Protein AF-A0A660UX60-F1 (afdb_monomer)

Nearest PDB structures (foldseek):
  9b12-assembly2_J  TM=8.102E-01  e=1.288E+00  Homo sapiens
  1q5w-assembly1_A  TM=7.624E-01  e=1.763E+00  Rattus norvegicus
  9dby-assembly1_M  TM=5.935E-01  e=1.763E+00  Homo sapiens

Sequence (118 aa):
DNEFVIRDVKIIEGTGGLFVAMPSRKMSDHCGKCGGKNHLRAKFCTNCGGKLQENRVKPDAHGHLKLHADIAHPINASCRKRIQETILAAFNEELDRSQHPDYKPVELDDDGASHGDH

Foldseek 3Di:
DPPDDAPDWDWDQDPVGIWIDAAKDFDWDAAPPPRAIGGQCDQAGPVPRHGGDRPSFDADPVRHTPGMDGPDDDPDPVVRVVVGVVVVVVVVVVVVLVPDPPRDDDDDPCPPPPPPPD

Secondary structure (DSSP, 8-state):
-TT------EEEEETTEEEEEPPEEE-EEE-TTT--EEETT-SB-TTT-PBPPTT-S-B-TTS-B--EEESS--SSHHHHHHHHHHHHHHHHHHHHHHTSTT----------------

pLDDT: mean 88.67, std 13.64, range [35.44, 97.75]

Solvent-accessible surface area (backbone atoms only — not comparable to full-atom values): 7722 Å² total; per-residue (Å²): 126,103,79,79,85,86,70,72,64,42,80,43,83,50,98,92,43,77,44,70,42,60,26,64,42,78,43,66,47,60,37,93,86,78,61,39,73,31,54,62,84,45,60,44,34,82,72,77,62,47,78,45,72,87,78,72,60,70,52,48,101,85,65,48,72,77,52,62,44,63,78,52,76,66,92,45,70,69,56,42,49,53,54,39,53,54,53,52,52,56,48,51,55,48,54,60,48,63,69,42,93,85,53,72,83,80,89,69,90,74,79,74,74,72,83,74,87,125

Mean predicted aligned error: 7.5 Å

Radius of gyration: 19.66 Å; Cα contacts (8 Å, |Δi|>4): 119; chains: 1; bounding box: 42×32×49 Å

Structure (mmCIF, N/CA/C/O backbone):
da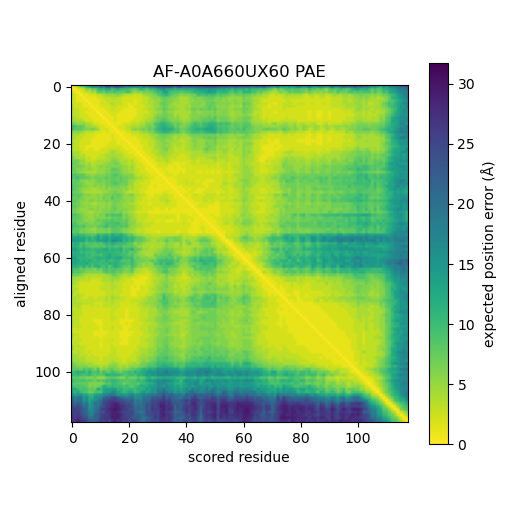ta_AF-A0A660UX60-F1
#
_entry.id   AF-A0A660UX60-F1
#
loop_
_atom_site.group_PDB
_atom_site.id
_atom_site.type_symbol
_atom_site.label_atom_id
_atom_site.label_alt_id
_atom_site.label_comp_id
_atom_site.label_asym_id
_atom_site.label_entity_id
_atom_site.label_seq_id
_atom_site.pdbx_PDB_ins_code
_atom_site.Cartn_x
_atom_site.Cartn_y
_atom_site.Cartn_z
_atom_site.occupancy
_atom_site.B_iso_or_equiv
_atom_site.auth_seq_id
_atom_site.auth_comp_id
_atom_site.auth_asym_id
_atom_site.auth_atom_id
_atom_site.pdbx_PDB_model_num
ATOM 1 N N . ASP A 1 1 ? -3.480 -10.273 -19.967 1.00 58.28 1 ASP A N 1
ATOM 2 C CA . ASP A 1 1 ? -4.932 -10.265 -19.708 1.00 58.28 1 ASP A CA 1
ATOM 3 C C . ASP A 1 1 ? -5.338 -8.840 -19.370 1.00 58.28 1 ASP A C 1
ATOM 5 O O . ASP A 1 1 ? -5.344 -8.489 -18.205 1.00 58.28 1 ASP A O 1
ATOM 9 N N . ASN A 1 2 ? -5.526 -7.965 -20.366 1.00 81.88 2 ASN A N 1
ATOM 10 C CA . ASN A 1 2 ? -5.797 -6.522 -20.194 1.00 81.88 2 ASN A CA 1
ATOM 11 C C . ASN A 1 2 ? -7.175 -6.263 -19.540 1.00 81.88 2 ASN A C 1
ATOM 13 O O . ASN A 1 2 ? -8.066 -5.679 -20.147 1.00 81.88 2 ASN A O 1
ATOM 17 N N . GLU A 1 3 ? -7.364 -6.757 -18.321 1.00 90.75 3 GLU A N 1
ATOM 18 C CA . GLU A 1 3 ? -8.666 -7.017 -17.698 1.00 90.75 3 GLU A CA 1
ATOM 19 C C . GLU A 1 3 ? -8.786 -6.369 -16.313 1.00 90.75 3 GLU A C 1
ATOM 21 O O . GLU A 1 3 ? -9.885 -6.249 -15.777 1.00 90.75 3 GLU A O 1
ATOM 26 N N . PHE A 1 4 ? -7.669 -5.935 -15.718 1.00 89.62 4 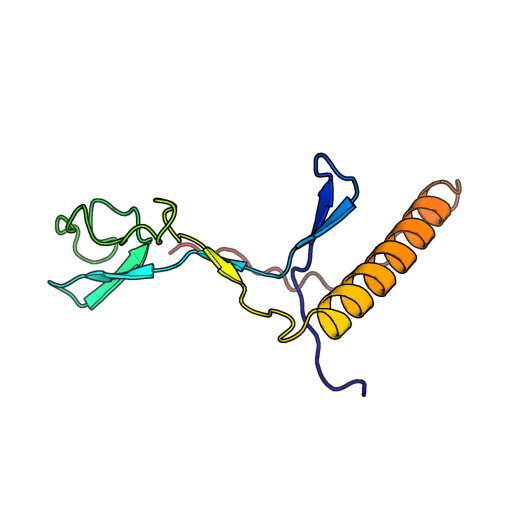PHE A N 1
ATOM 27 C CA . PHE A 1 4 ? -7.651 -5.340 -14.386 1.00 89.62 4 PHE A CA 1
ATOM 28 C C . PHE A 1 4 ? -6.543 -4.293 -14.240 1.00 89.62 4 PHE A C 1
ATOM 30 O O . PHE A 1 4 ? -5.415 -4.509 -14.682 1.00 89.62 4 PHE A O 1
ATOM 37 N N . VAL A 1 5 ? -6.856 -3.175 -13.577 1.00 90.62 5 VAL A N 1
ATOM 38 C CA . VAL A 1 5 ? -5.918 -2.072 -13.324 1.00 90.62 5 VAL A CA 1
ATOM 39 C C . VAL A 1 5 ? -5.866 -1.779 -11.829 1.00 90.62 5 VAL A C 1
ATOM 41 O O . VAL A 1 5 ? -6.897 -1.582 -11.188 1.00 90.62 5 VAL A O 1
ATOM 44 N N . ILE A 1 6 ? -4.652 -1.715 -11.283 1.00 91.44 6 ILE A N 1
ATOM 45 C CA . ILE A 1 6 ? -4.388 -1.239 -9.923 1.00 91.44 6 ILE A CA 1
ATOM 46 C C . ILE A 1 6 ? -3.764 0.149 -10.036 1.00 91.44 6 ILE A C 1
ATOM 48 O O . ILE A 1 6 ? -2.724 0.305 -10.671 1.00 91.44 6 ILE A O 1
ATOM 52 N N . ARG A 1 7 ? -4.397 1.142 -9.409 1.00 91.94 7 ARG A N 1
ATOM 53 C CA . ARG A 1 7 ? -3.893 2.519 -9.314 1.00 91.94 7 ARG A CA 1
ATOM 54 C C . ARG A 1 7 ? -3.256 2.775 -7.945 1.00 91.94 7 ARG A C 1
ATOM 56 O O . ARG A 1 7 ? -3.328 1.921 -7.061 1.00 91.94 7 ARG A O 1
ATOM 63 N N . ASP A 1 8 ? -2.612 3.931 -7.790 1.00 92.25 8 ASP A N 1
ATOM 64 C CA . ASP A 1 8 ? -1.976 4.396 -6.544 1.00 92.25 8 ASP A CA 1
ATOM 65 C C . ASP A 1 8 ? -0.864 3.488 -5.989 1.00 92.25 8 ASP A C 1
ATOM 67 O O . ASP A 1 8 ? -0.599 3.454 -4.782 1.00 92.25 8 ASP A O 1
ATOM 71 N N . VAL A 1 9 ? -0.181 2.761 -6.875 1.00 94.19 9 VAL A N 1
ATOM 72 C CA . VAL A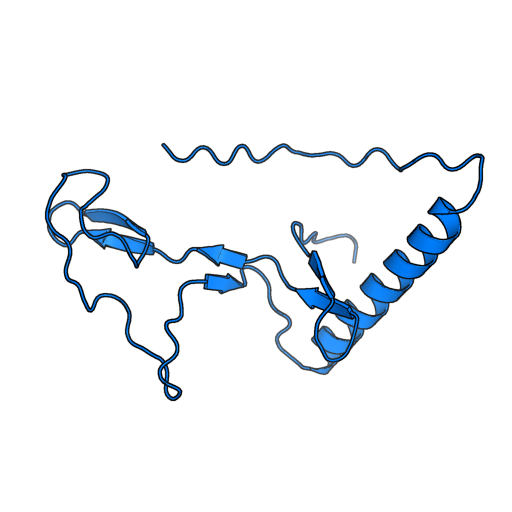 1 9 ? 1.073 2.076 -6.549 1.00 94.19 9 VAL A CA 1
ATOM 73 C C . VAL A 1 9 ? 2.198 3.108 -6.466 1.00 94.19 9 VAL A C 1
ATOM 75 O O . VAL A 1 9 ? 2.279 4.013 -7.293 1.00 94.19 9 VAL A O 1
ATOM 78 N N . LYS A 1 10 ? 3.073 2.981 -5.466 1.00 95.00 10 LYS A N 1
ATOM 79 C CA . LYS A 1 10 ? 4.152 3.943 -5.202 1.00 95.00 10 LYS A CA 1
ATOM 80 C C . LYS A 1 10 ? 5.512 3.266 -5.249 1.00 95.00 10 LYS A C 1
ATOM 82 O O . LYS A 1 10 ? 5.650 2.129 -4.805 1.00 95.00 10 LYS A O 1
ATOM 87 N N . ILE A 1 11 ? 6.520 3.991 -5.718 1.00 96.44 11 ILE A N 1
ATOM 88 C CA . ILE A 1 11 ? 7.929 3.613 -5.583 1.00 96.44 11 ILE A CA 1
ATOM 89 C C . ILE A 1 11 ? 8.505 4.428 -4.429 1.00 96.44 11 ILE A C 1
ATOM 91 O O . ILE A 1 11 ? 8.317 5.643 -4.375 1.00 96.44 11 ILE A O 1
ATOM 95 N N . ILE A 1 12 ? 9.141 3.755 -3.475 1.00 96.19 12 ILE A N 1
ATOM 96 C CA . ILE A 1 12 ? 9.677 4.371 -2.260 1.00 96.19 12 ILE A CA 1
ATOM 97 C C . ILE A 1 12 ? 11.146 3.988 -2.121 1.00 96.19 12 ILE A C 1
ATOM 99 O O . ILE A 1 12 ? 11.507 2.822 -2.280 1.00 96.19 12 ILE A O 1
ATOM 103 N N . GLU A 1 13 ? 11.982 4.963 -1.781 1.00 96.81 13 GLU A N 1
ATOM 104 C CA . GLU A 1 13 ? 13.371 4.735 -1.401 1.00 96.81 13 GLU A CA 1
ATOM 105 C C . GLU A 1 13 ? 13.457 4.377 0.087 1.00 96.81 13 GLU A C 1
ATOM 107 O O . GLU A 1 13 ? 13.127 5.176 0.966 1.00 96.81 13 GLU A O 1
ATOM 112 N N . GLY A 1 14 ? 13.845 3.133 0.371 1.00 94.50 14 GLY A N 1
ATOM 113 C CA . GLY A 1 14 ? 14.123 2.651 1.720 1.00 94.50 14 GLY A CA 1
ATOM 114 C C . GLY A 1 14 ? 15.621 2.477 1.968 1.00 94.50 14 GLY A C 1
ATOM 115 O O . GLY A 1 14 ? 16.453 2.664 1.087 1.00 94.50 14 GLY A O 1
ATOM 116 N N . THR A 1 15 ? 15.979 2.018 3.167 1.00 94.88 15 THR A N 1
ATOM 117 C CA . THR A 1 15 ? 17.381 1.751 3.543 1.00 94.88 15 THR A CA 1
ATOM 118 C C . THR A 1 15 ? 18.049 0.655 2.704 1.00 94.88 15 THR A C 1
ATOM 120 O O . THR A 1 15 ? 19.271 0.623 2.607 1.00 94.88 15 THR A O 1
ATOM 123 N N . GLY A 1 16 ? 17.261 -0.244 2.107 1.00 92.94 16 GLY A N 1
ATOM 124 C CA . GLY A 1 16 ? 17.720 -1.308 1.209 1.00 92.94 16 GLY A CA 1
ATOM 125 C C . GLY A 1 16 ? 17.562 -0.991 -0.282 1.00 92.94 16 GLY A C 1
ATOM 126 O O . GLY A 1 16 ? 17.648 -1.911 -1.092 1.00 92.94 16 GLY A O 1
ATOM 127 N N . GLY A 1 17 ? 17.290 0.269 -0.639 1.00 95.31 17 GLY A N 1
ATOM 128 C CA . GLY A 1 17 ? 17.020 0.706 -2.010 1.00 95.31 17 GLY A CA 1
ATOM 129 C C . GLY A 1 17 ? 15.530 0.870 -2.325 1.00 95.31 17 GLY A C 1
ATOM 130 O O . GLY A 1 17 ? 14.680 0.909 -1.430 1.00 95.31 17 GLY A O 1
ATOM 131 N N . LEU A 1 18 ? 15.223 1.001 -3.618 1.00 96.94 18 LEU A N 1
ATOM 132 C CA . LEU A 1 18 ? 13.866 1.228 -4.115 1.00 96.94 18 LEU A CA 1
ATOM 133 C C . LEU A 1 18 ? 12.983 -0.013 -3.948 1.00 96.94 18 LEU A C 1
ATOM 135 O O . LEU A 1 18 ? 13.382 -1.133 -4.274 1.00 96.94 18 LEU A O 1
ATOM 139 N N . PHE A 1 19 ? 11.746 0.192 -3.502 1.00 96.69 19 PHE A N 1
ATOM 140 C CA . PHE A 1 19 ? 10.732 -0.856 -3.430 1.00 96.69 19 PHE A CA 1
ATOM 141 C C . PHE A 1 19 ? 9.348 -0.340 -3.819 1.00 96.69 19 PHE A C 1
ATOM 143 O O . PHE A 1 19 ? 9.067 0.859 -3.779 1.00 96.69 19 PHE A O 1
ATOM 150 N N . VAL A 1 20 ? 8.469 -1.275 -4.184 1.00 96.94 20 VAL A N 1
ATOM 151 C CA . VAL A 1 20 ? 7.094 -0.970 -4.583 1.00 96.94 20 VAL A CA 1
ATOM 152 C C . VAL A 1 20 ? 6.156 -1.110 -3.385 1.00 96.94 20 VAL A C 1
ATOM 154 O O . VAL A 1 20 ? 6.016 -2.191 -2.808 1.00 96.94 20 VAL A O 1
ATOM 157 N N . ALA A 1 21 ? 5.475 -0.021 -3.041 1.00 96.56 21 ALA A N 1
ATOM 158 C CA . ALA A 1 21 ? 4.412 0.021 -2.049 1.00 96.56 21 ALA A CA 1
ATOM 159 C C . ALA A 1 21 ? 3.040 -0.034 -2.731 1.00 96.56 21 ALA A C 1
ATOM 161 O O . ALA A 1 21 ? 2.742 0.730 -3.649 1.00 96.56 21 ALA A O 1
ATOM 162 N N . MET A 1 22 ? 2.200 -0.954 -2.268 1.00 96.88 22 MET A N 1
ATOM 163 C CA . MET A 1 22 ? 0.850 -1.135 -2.788 1.00 96.88 22 MET A CA 1
ATOM 164 C C . MET A 1 22 ? -0.091 0.002 -2.355 1.00 96.88 22 MET A C 1
ATOM 166 O O . MET A 1 22 ? 0.156 0.649 -1.329 1.00 96.88 22 MET A O 1
ATOM 170 N N . PRO A 1 23 ? -1.190 0.242 -3.096 1.00 96.25 23 PRO A N 1
ATOM 171 C CA . PRO A 1 23 ? -2.205 1.206 -2.689 1.00 96.25 23 PRO A CA 1
ATOM 172 C C . PRO A 1 23 ? -2.766 0.838 -1.321 1.00 96.25 23 PRO A C 1
ATOM 174 O O . PRO A 1 23 ? -3.168 -0.304 -1.090 1.00 96.25 23 PRO A O 1
ATOM 177 N N . SER A 1 24 ? -2.826 1.807 -0.411 1.00 94.31 24 SER A N 1
ATOM 178 C CA . SER A 1 24 ? -3.282 1.598 0.963 1.00 94.31 24 SER A CA 1
ATOM 179 C C . SER A 1 24 ? -4.319 2.631 1.379 1.00 94.31 24 SER A C 1
ATOM 181 O O . SER A 1 24 ? -4.311 3.776 0.930 1.00 94.31 24 SER A O 1
ATOM 183 N N . ARG A 1 25 ? -5.217 2.228 2.282 1.00 92.75 25 ARG A N 1
ATOM 184 C CA . ARG A 1 25 ? -6.228 3.106 2.884 1.00 92.75 25 ARG A CA 1
ATOM 185 C C . ARG A 1 25 ? -6.051 3.205 4.390 1.00 92.75 25 ARG A C 1
ATOM 187 O O . ARG A 1 25 ? -5.637 2.246 5.046 1.00 92.75 25 ARG A O 1
ATOM 194 N N . LYS A 1 26 ? -6.442 4.350 4.952 1.00 91.75 26 LYS A N 1
ATOM 195 C CA . LYS A 1 26 ? -6.610 4.514 6.402 1.00 91.75 26 LYS A CA 1
ATOM 196 C C . LYS A 1 26 ? -7.767 3.635 6.877 1.00 91.75 26 LYS A C 1
ATOM 198 O O . LYS A 1 26 ? -8.838 3.611 6.269 1.00 91.75 26 LYS A O 1
ATOM 203 N N . MET A 1 27 ? -7.558 2.913 7.969 1.00 92.06 27 MET A N 1
ATOM 204 C CA . MET A 1 27 ? -8.604 2.109 8.586 1.00 92.06 27 MET A CA 1
ATOM 205 C C . MET A 1 27 ? -9.544 2.978 9.427 1.00 92.06 27 MET A C 1
ATOM 207 O O . MET A 1 27 ? -9.177 4.038 9.944 1.00 92.06 27 MET A O 1
ATOM 211 N N . SER A 1 28 ? -10.779 2.504 9.553 1.00 93.31 28 SER A N 1
ATOM 212 C CA . SER A 1 28 ? -11.863 3.202 10.242 1.00 93.31 28 SER A CA 1
ATOM 213 C C . SER A 1 28 ? -12.736 2.217 11.005 1.00 93.31 28 SER A C 1
ATOM 215 O O . SER A 1 28 ? -12.808 1.041 10.642 1.00 93.31 28 SER A O 1
ATOM 217 N N . ASP A 1 29 ? -13.388 2.709 12.048 1.00 92.62 29 ASP A N 1
ATOM 218 C CA . ASP A 1 29 ? -14.379 1.998 12.842 1.00 92.62 29 ASP A CA 1
ATOM 219 C C . ASP A 1 29 ? -15.688 2.792 12.926 1.00 92.62 29 ASP A C 1
ATOM 221 O O . ASP A 1 29 ? -15.830 3.858 12.324 1.00 92.62 29 ASP A O 1
ATOM 225 N N . HIS A 1 30 ? -16.674 2.240 13.631 1.00 95.00 30 HIS A N 1
ATOM 226 C CA . HIS A 1 30 ? -17.987 2.858 13.783 1.00 95.00 30 HIS A CA 1
ATOM 227 C C . HIS A 1 30 ? -18.183 3.314 15.226 1.00 95.00 30 HIS A C 1
ATOM 229 O O . HIS A 1 30 ? -17.827 2.622 16.181 1.00 95.00 30 HIS A O 1
ATOM 235 N N . CYS A 1 31 ? -18.774 4.492 15.392 1.00 95.38 31 CYS A N 1
ATOM 236 C CA . CYS A 1 31 ? -19.132 5.018 16.698 1.00 95.38 31 CYS A CA 1
ATOM 237 C C . CYS A 1 31 ? -20.195 4.127 17.354 1.00 95.38 31 CYS A C 1
ATOM 239 O O . CYS A 1 31 ? -21.278 3.957 16.802 1.00 95.38 31 CYS A O 1
ATOM 241 N N . GLY A 1 32 ? -19.945 3.651 18.576 1.00 93.38 32 GLY A N 1
ATOM 242 C CA . GLY A 1 32 ? -20.921 2.849 19.327 1.00 93.38 32 GLY A CA 1
ATOM 243 C C . GLY A 1 32 ? -22.210 3.590 19.715 1.00 93.38 32 GLY A C 1
ATOM 244 O O . GLY A 1 32 ? -23.166 2.946 20.127 1.00 93.38 32 GLY A O 1
ATOM 245 N N . LYS A 1 33 ? -22.255 4.928 19.591 1.00 95.00 33 LYS A N 1
ATOM 246 C CA . LYS A 1 33 ? -23.444 5.744 19.899 1.00 95.00 33 LYS A CA 1
ATOM 247 C C . LYS A 1 33 ? -24.331 5.998 18.678 1.00 95.00 33 LYS A C 1
ATOM 249 O O . LYS A 1 33 ? -25.542 5.877 18.782 1.00 95.00 33 LYS A O 1
ATOM 254 N N . CYS A 1 34 ? -23.747 6.415 17.552 1.00 96.44 34 CYS A N 1
ATOM 255 C CA . CYS A 1 34 ? -24.508 6.847 16.370 1.00 96.44 34 CYS A CA 1
ATOM 256 C C . CYS A 1 34 ? -24.209 6.045 15.095 1.00 96.44 34 CYS A C 1
ATOM 258 O O . CYS A 1 34 ? -24.756 6.367 14.048 1.00 96.44 34 CYS A O 1
ATOM 260 N N . GLY A 1 35 ? -23.294 5.073 15.138 1.00 95.19 35 GLY A N 1
ATOM 261 C CA . GLY A 1 35 ? -22.866 4.314 13.961 1.00 95.19 35 GLY A CA 1
ATOM 262 C C . GLY A 1 35 ? -21.989 5.089 12.970 1.00 95.19 35 GLY A C 1
ATOM 263 O O . GLY A 1 35 ? -21.565 4.515 11.978 1.00 95.19 35 GLY A O 1
ATOM 264 N N . GLY A 1 36 ? -21.670 6.365 13.212 1.00 96.44 36 GLY A N 1
ATOM 265 C CA . GLY A 1 36 ? -20.841 7.162 12.300 1.00 96.44 36 GLY A CA 1
ATOM 266 C C . GLY A 1 36 ? -19.439 6.574 12.104 1.00 96.44 36 GLY A C 1
ATOM 267 O O . GLY A 1 36 ? -18.823 6.100 13.064 1.00 96.44 36 GLY A O 1
ATOM 268 N N . LYS A 1 37 ? -18.921 6.634 10.875 1.00 95.62 37 LYS A N 1
ATOM 269 C CA . LYS A 1 37 ? -17.596 6.117 10.508 1.00 95.62 37 LYS A CA 1
ATOM 270 C C . LYS A 1 37 ? -16.495 7.076 10.957 1.00 95.62 37 LYS A C 1
ATOM 272 O O . LYS A 1 37 ? -16.569 8.270 10.696 1.00 95.62 37 LYS A O 1
ATOM 277 N N . ASN A 1 38 ? -15.485 6.560 11.644 1.00 94.44 38 ASN A N 1
ATOM 278 C CA . ASN A 1 38 ? -14.423 7.349 12.259 1.00 94.44 38 ASN A CA 1
ATOM 279 C C . ASN A 1 38 ? -13.058 6.750 11.962 1.00 94.44 38 ASN A C 1
ATOM 281 O O . ASN A 1 38 ? -12.900 5.534 11.908 1.00 94.44 38 ASN A O 1
ATOM 285 N N . HIS A 1 39 ? -12.045 7.597 11.794 1.00 92.56 39 HIS A N 1
ATOM 286 C CA . HIS A 1 39 ? -10.676 7.104 11.729 1.00 92.56 39 HIS A CA 1
ATOM 287 C C . HIS A 1 39 ? -10.274 6.508 13.085 1.00 92.56 39 HIS A C 1
ATOM 289 O O . HIS A 1 39 ? -10.650 7.003 14.150 1.00 92.56 39 HIS A O 1
ATOM 295 N N . LEU A 1 40 ? -9.453 5.460 13.059 1.00 91.19 40 LEU A N 1
ATOM 296 C CA . LEU A 1 40 ? -9.130 4.681 14.259 1.00 91.19 40 LEU A CA 1
ATOM 297 C C . LEU A 1 40 ? -8.469 5.479 15.401 1.00 91.19 40 LEU A C 1
ATOM 299 O O . LEU A 1 40 ? -8.575 5.103 16.563 1.00 91.19 40 LEU A O 1
ATOM 303 N N . ARG A 1 41 ? -7.811 6.602 15.086 1.00 89.88 41 ARG A N 1
ATOM 304 C CA . ARG A 1 41 ? -7.191 7.506 16.078 1.00 89.88 41 ARG A CA 1
ATOM 305 C C . ARG A 1 41 ? -8.113 8.630 16.569 1.00 89.88 41 ARG A C 1
ATOM 307 O O . ARG A 1 41 ? -7.664 9.484 17.329 1.00 89.88 41 ARG A O 1
ATOM 314 N N . ALA A 1 42 ? -9.362 8.692 16.106 1.00 92.88 42 ALA A N 1
ATOM 315 C CA . ALA A 1 42 ? -10.272 9.781 16.451 1.00 92.88 42 ALA A CA 1
ATOM 316 C C . ALA A 1 42 ? -10.592 9.743 17.945 1.00 92.88 42 ALA A C 1
ATOM 318 O O . ALA A 1 42 ? -10.941 8.687 18.472 1.00 92.88 42 ALA A O 1
ATOM 319 N N . LYS A 1 43 ? -10.498 10.882 18.633 1.00 94.31 43 LYS A N 1
ATOM 320 C CA . LYS A 1 43 ? -10.919 10.991 20.042 1.00 94.31 43 LYS A CA 1
ATOM 321 C C . LYS A 1 43 ? -12.423 11.241 20.175 1.00 94.31 43 LYS A C 1
ATOM 323 O O . LYS A 1 43 ? -13.019 10.870 21.182 1.00 94.31 43 LYS A O 1
ATOM 328 N N . PHE A 1 44 ? -13.032 11.829 19.149 1.00 96.50 44 PHE A N 1
ATOM 329 C CA . PHE A 1 44 ? -14.447 12.185 19.097 1.00 96.50 44 PHE A CA 1
ATOM 330 C C . PHE A 1 44 ? -15.053 11.736 17.774 1.00 96.50 44 PHE A C 1
ATOM 332 O O . PHE A 1 44 ? -14.353 11.655 16.767 1.00 96.50 44 PHE A O 1
ATOM 339 N N . CYS A 1 45 ? -16.346 11.428 17.797 1.00 96.69 45 CYS A N 1
ATOM 340 C CA . CYS A 1 45 ? -17.090 11.041 16.614 1.00 96.69 45 CYS A CA 1
ATOM 341 C C . CYS A 1 45 ? -17.234 12.228 15.656 1.00 96.69 45 CYS A C 1
ATOM 343 O O . CYS A 1 45 ? -17.779 13.253 16.058 1.00 96.69 45 CYS A O 1
ATOM 345 N N . THR A 1 46 ? -16.840 12.064 14.395 1.00 95.69 46 THR A N 1
ATOM 346 C CA . THR A 1 46 ? -17.001 13.068 13.328 1.00 95.69 46 THR A CA 1
ATOM 347 C C . THR A 1 46 ? -18.464 13.386 13.021 1.00 95.69 46 THR A C 1
ATOM 349 O O . THR A 1 46 ? -18.764 14.484 12.579 1.00 95.69 46 THR A O 1
ATOM 352 N N . ASN A 1 47 ? -19.386 12.460 13.306 1.00 96.81 47 ASN A N 1
ATOM 353 C CA . ASN A 1 47 ? -20.815 12.646 13.052 1.00 96.81 47 ASN A CA 1
ATOM 354 C C . ASN A 1 47 ? -21.585 13.221 14.258 1.00 96.81 47 ASN A C 1
ATOM 356 O O . ASN A 1 47 ? -22.368 14.148 14.110 1.00 96.81 47 ASN A O 1
ATOM 360 N N . CYS A 1 48 ? -21.403 12.671 15.469 1.00 97.19 48 CYS A N 1
ATOM 361 C CA . CYS A 1 48 ? -22.207 13.065 16.644 1.00 97.19 48 CYS A CA 1
ATOM 362 C C . CYS A 1 48 ? -21.430 13.790 17.752 1.00 97.19 48 CYS A C 1
ATOM 364 O O . CYS A 1 48 ? -21.997 14.059 18.812 1.00 97.19 48 CYS A O 1
ATOM 366 N N . GLY A 1 49 ? -20.125 14.017 17.579 1.00 96.69 49 GLY A N 1
ATOM 367 C CA . GLY A 1 49 ? -19.257 14.651 18.579 1.00 96.69 49 GLY A CA 1
ATOM 368 C C . GLY A 1 49 ? -18.985 13.820 19.843 1.00 96.69 49 GLY A C 1
ATOM 369 O O . GLY A 1 49 ? -18.219 14.239 20.706 1.00 96.69 49 GLY A O 1
ATOM 370 N N . GLY A 1 50 ? -19.584 12.632 19.984 1.00 96.31 50 GLY A N 1
ATOM 371 C CA . GLY A 1 50 ? -19.416 11.787 21.168 1.00 96.31 50 GLY A CA 1
ATOM 372 C C . GLY A 1 50 ? -17.973 11.313 21.357 1.00 96.31 50 GLY A C 1
ATOM 373 O O . GLY A 1 50 ? -17.314 10.937 20.388 1.00 96.31 50 GLY A O 1
ATOM 374 N N . LYS A 1 51 ? -17.485 11.294 22.606 1.00 96.25 51 LYS A N 1
ATOM 375 C CA . LYS A 1 51 ? -16.154 10.762 22.941 1.00 96.25 51 LYS A CA 1
ATOM 376 C C . LYS A 1 51 ? -16.071 9.284 22.554 1.00 96.25 51 LYS A C 1
ATOM 378 O O . LYS A 1 51 ? -16.931 8.487 22.926 1.00 96.25 51 LYS A O 1
ATOM 383 N N . LEU A 1 52 ? -15.037 8.930 21.803 1.00 95.31 52 LEU A N 1
ATOM 384 C CA . LEU A 1 52 ? -14.777 7.563 21.371 1.00 95.31 52 LEU A CA 1
ATOM 385 C C . LEU A 1 52 ? -13.792 6.882 22.339 1.00 95.31 52 LEU A C 1
ATOM 387 O O . LEU A 1 52 ? -12.992 7.548 22.995 1.00 95.31 52 LEU A O 1
ATOM 391 N N . GLN A 1 53 ? -13.846 5.551 22.439 1.00 89.50 53 GLN A N 1
ATOM 392 C CA . GLN A 1 53 ? -12.959 4.781 23.324 1.00 89.50 53 GLN A CA 1
ATOM 393 C C . GLN A 1 53 ? -11.490 4.875 22.873 1.00 89.50 53 GLN A C 1
ATOM 395 O O . GLN A 1 53 ? -11.217 4.869 21.679 1.00 89.50 53 GLN A O 1
ATOM 400 N N . GLU A 1 54 ? -10.526 4.936 23.791 1.00 82.38 54 GLU A N 1
ATOM 401 C CA . GLU A 1 54 ? -9.105 5.110 23.425 1.00 82.38 54 GLU A CA 1
ATOM 402 C C . GLU A 1 54 ? -8.461 3.827 22.868 1.00 82.38 54 GLU A C 1
ATOM 404 O O . GLU A 1 54 ? -7.649 3.892 21.950 1.00 82.38 54 GLU A O 1
ATOM 409 N N . ASN A 1 55 ? -8.895 2.649 23.325 1.00 82.81 55 ASN A N 1
ATOM 410 C CA . ASN A 1 55 ? -8.327 1.348 22.942 1.00 82.81 55 ASN A CA 1
ATOM 411 C C . ASN A 1 55 ? -9.062 0.682 21.764 1.00 82.81 55 ASN A C 1
ATOM 413 O O . ASN A 1 55 ? -9.283 -0.529 21.759 1.00 82.81 55 ASN A O 1
ATOM 417 N N . ARG A 1 56 ? -9.482 1.470 20.766 1.00 87.94 56 ARG A N 1
ATOM 418 C CA . ARG A 1 56 ? -10.196 0.947 19.580 1.00 87.94 56 ARG A CA 1
ATOM 419 C C . ARG A 1 56 ? -9.286 0.207 18.605 1.00 87.94 56 ARG A C 1
ATOM 421 O O . ARG A 1 56 ? -9.762 -0.588 17.800 1.00 87.94 56 ARG A O 1
ATOM 428 N N . VAL A 1 57 ? -7.977 0.425 18.704 1.00 86.75 57 VAL A N 1
ATOM 429 C CA . VAL A 1 57 ? -6.968 -0.285 17.917 1.00 86.75 57 VAL A CA 1
ATOM 430 C C . VAL A 1 57 ? -6.236 -1.253 18.821 1.00 86.75 57 VAL A C 1
ATOM 432 O O . VAL A 1 57 ? -5.594 -0.841 19.784 1.00 86.75 57 VAL A O 1
ATOM 435 N N . LYS A 1 58 ? -6.315 -2.541 18.492 1.00 85.19 58 LYS A N 1
ATOM 436 C CA . LYS A 1 58 ? -5.490 -3.555 19.141 1.00 85.19 58 LYS A CA 1
ATOM 437 C C . LYS A 1 58 ? -4.120 -3.579 18.455 1.00 85.19 58 LYS A C 1
ATOM 439 O O . LYS A 1 58 ? -4.091 -3.699 17.227 1.00 85.19 58 LYS A O 1
ATOM 444 N N . PRO A 1 59 ? -3.015 -3.446 19.206 1.00 86.62 59 PRO A N 1
ATOM 445 C CA . PRO A 1 59 ? -1.688 -3.693 18.665 1.00 86.62 59 PRO A CA 1
ATOM 446 C C . PRO A 1 59 ? -1.577 -5.132 18.155 1.00 86.62 59 PRO A C 1
ATOM 448 O O . PRO A 1 59 ? -2.242 -6.032 18.678 1.00 86.62 59 PRO A O 1
ATOM 451 N N . ASP A 1 60 ? -0.750 -5.347 17.139 1.00 84.75 60 ASP A N 1
ATOM 452 C CA . ASP A 1 60 ? -0.382 -6.697 16.718 1.00 84.75 60 ASP A CA 1
ATOM 453 C C . ASP A 1 60 ? 0.579 -7.368 17.720 1.00 84.75 60 ASP A C 1
ATOM 455 O O . ASP A 1 60 ? 0.913 -6.810 18.768 1.00 84.75 60 ASP A O 1
ATOM 459 N N . ALA A 1 61 ? 1.030 -8.586 17.404 1.00 86.56 61 ALA A N 1
ATOM 460 C CA . ALA A 1 61 ? 1.955 -9.350 18.245 1.00 86.56 61 ALA A CA 1
ATOM 461 C C . ALA A 1 61 ? 3.292 -8.629 18.514 1.00 86.56 61 ALA A C 1
ATOM 463 O O . ALA A 1 61 ? 3.988 -8.972 19.467 1.00 86.56 61 ALA A O 1
ATOM 464 N N . HIS A 1 62 ? 3.641 -7.631 17.700 1.00 83.75 62 HIS A N 1
ATOM 465 C CA . HIS A 1 62 ? 4.853 -6.826 17.830 1.00 83.75 62 HIS A CA 1
ATOM 466 C C . HIS A 1 62 ? 4.581 -5.462 18.484 1.00 83.75 62 HIS A C 1
ATOM 468 O O . HIS A 1 62 ? 5.489 -4.645 18.613 1.00 83.75 62 HIS A O 1
ATOM 474 N N . GLY A 1 63 ? 3.343 -5.200 18.917 1.00 83.44 63 GLY A N 1
ATOM 475 C CA . GLY A 1 63 ? 2.946 -3.935 19.531 1.00 83.44 63 GLY A CA 1
ATOM 476 C C . GLY A 1 63 ? 2.663 -2.820 18.521 1.00 83.44 63 GLY A C 1
ATOM 477 O O . GLY A 1 63 ? 2.452 -1.674 18.922 1.00 83.44 63 GLY A O 1
ATOM 478 N N . HIS A 1 64 ? 2.628 -3.119 17.221 1.00 83.50 64 HIS A N 1
ATOM 479 C CA . HIS A 1 64 ? 2.391 -2.111 16.196 1.00 83.50 64 HIS A CA 1
ATOM 480 C C . HIS A 1 64 ? 0.889 -1.884 16.004 1.00 83.50 64 HIS A C 1
ATOM 482 O O . HIS A 1 64 ? 0.087 -2.813 15.887 1.00 83.50 64 HIS A O 1
ATOM 488 N N . LEU A 1 65 ? 0.490 -0.612 15.946 1.00 87.38 65 LEU A N 1
ATOM 489 C CA . LEU A 1 65 ? -0.883 -0.234 15.630 1.00 87.38 65 LEU A CA 1
ATOM 490 C C . LEU A 1 65 ? -1.105 -0.362 14.124 1.00 87.38 65 LEU A C 1
ATOM 492 O O . LEU A 1 65 ? -0.612 0.454 13.340 1.00 87.38 65 LEU A O 1
ATOM 496 N N . LYS A 1 66 ? -1.908 -1.343 13.708 1.00 86.44 66 LYS A N 1
ATOM 497 C CA . LYS A 1 66 ? -2.371 -1.414 12.324 1.00 86.44 66 LYS A CA 1
ATOM 498 C C . LYS A 1 66 ? -3.367 -0.277 12.107 1.00 86.44 66 LYS A C 1
ATOM 500 O O . LYS A 1 66 ? -4.479 -0.315 12.619 1.00 86.44 66 LYS A O 1
ATOM 505 N N . LEU A 1 67 ? -2.943 0.767 11.399 1.00 90.31 67 LEU A N 1
ATOM 506 C CA . LEU A 1 67 ? -3.763 1.945 11.071 1.00 90.31 67 LEU A CA 1
ATOM 507 C C . LEU A 1 67 ? -4.072 2.047 9.579 1.00 90.31 67 LEU A C 1
ATOM 509 O O . LEU A 1 67 ? -5.027 2.714 9.188 1.00 90.31 67 LEU A O 1
ATOM 513 N N . HIS A 1 68 ? -3.265 1.380 8.765 1.00 90.81 68 HIS A N 1
ATOM 514 C CA . HIS A 1 68 ? -3.394 1.321 7.323 1.00 90.81 68 HIS A CA 1
ATOM 515 C C . HIS A 1 68 ? -3.501 -0.136 6.893 1.00 90.81 68 HIS A C 1
ATOM 517 O O . HIS A 1 68 ? -2.984 -1.039 7.559 1.00 90.81 68 HIS A O 1
ATOM 523 N N . ALA A 1 69 ? -4.191 -0.353 5.784 1.00 91.19 69 ALA A N 1
ATOM 524 C CA . ALA A 1 69 ? -4.240 -1.643 5.127 1.00 91.19 69 ALA A CA 1
ATOM 525 C C . ALA A 1 69 ? -4.121 -1.440 3.621 1.00 91.19 69 ALA A C 1
ATOM 527 O O . ALA A 1 69 ? -4.738 -0.520 3.073 1.00 91.19 69 ALA A O 1
ATOM 528 N N . ASP A 1 70 ? -3.355 -2.313 2.979 1.00 94.00 70 ASP A N 1
ATOM 529 C CA . ASP A 1 70 ? -3.285 -2.377 1.527 1.00 94.00 70 ASP A CA 1
ATOM 530 C C . ASP A 1 70 ? -4.669 -2.738 0.968 1.00 94.00 70 ASP A C 1
ATOM 532 O O . ASP A 1 70 ? -5.355 -3.624 1.484 1.00 94.00 70 ASP A O 1
ATOM 536 N N . ILE A 1 71 ? -5.089 -2.019 -0.069 1.00 94.69 71 ILE A N 1
ATOM 537 C CA . ILE A 1 71 ? -6.317 -2.282 -0.826 1.00 94.69 71 ILE A CA 1
ATOM 538 C C . ILE A 1 71 ? -6.083 -3.460 -1.774 1.00 94.69 71 ILE A C 1
ATOM 540 O O . ILE A 1 71 ? -6.942 -4.327 -1.910 1.00 94.69 71 ILE A O 1
ATOM 544 N N . ALA A 1 72 ? -4.900 -3.507 -2.388 1.00 95.31 72 ALA A N 1
ATOM 545 C CA . ALA A 1 72 ? -4.448 -4.602 -3.229 1.00 95.31 72 ALA A CA 1
ATOM 546 C C . ALA A 1 72 ? -3.114 -5.122 -2.698 1.00 95.31 72 ALA A C 1
ATOM 548 O O . ALA A 1 72 ? -2.244 -4.338 -2.341 1.00 95.31 72 ALA A O 1
ATOM 549 N N . HIS A 1 73 ? -2.937 -6.439 -2.638 1.00 94.25 73 HIS A N 1
ATOM 550 C CA . HIS A 1 73 ? -1.685 -7.024 -2.171 1.00 94.25 73 HIS A CA 1
ATOM 551 C C . HIS A 1 73 ? -1.429 -8.380 -2.841 1.00 94.25 73 HIS A C 1
ATOM 553 O O . HIS A 1 73 ? -2.354 -9.194 -2.926 1.00 94.25 73 HIS A O 1
ATOM 559 N N . PRO A 1 74 ? -0.196 -8.668 -3.301 1.00 95.12 74 PRO A N 1
ATOM 560 C CA . PRO A 1 74 ? 0.132 -9.963 -3.883 1.00 95.12 74 PRO A CA 1
ATOM 561 C C . PRO A 1 74 ? 0.040 -11.073 -2.832 1.00 95.12 74 PRO A C 1
ATOM 563 O O . PRO A 1 74 ? 0.660 -10.996 -1.775 1.00 95.12 74 PRO A O 1
ATOM 566 N N . ILE A 1 75 ? -0.693 -12.141 -3.149 1.00 96.56 75 ILE A N 1
ATOM 567 C CA . ILE A 1 75 ? -0.921 -13.266 -2.225 1.00 96.56 75 ILE A CA 1
ATOM 568 C C . ILE A 1 75 ? 0.383 -14.006 -1.904 1.00 96.56 75 ILE A C 1
ATOM 570 O O . ILE A 1 75 ? 0.588 -14.454 -0.779 1.00 96.56 75 ILE A O 1
ATOM 574 N N . ASN A 1 76 ? 1.271 -14.151 -2.890 1.00 97.25 76 ASN A N 1
ATOM 575 C CA . ASN A 1 76 ? 2.499 -14.925 -2.748 1.00 97.25 76 ASN A CA 1
ATOM 576 C C . ASN A 1 76 ? 3.751 -14.125 -3.133 1.00 97.25 76 ASN A C 1
ATOM 578 O O . ASN A 1 76 ? 3.699 -13.122 -3.850 1.00 97.25 76 ASN A O 1
ATOM 582 N N . ALA A 1 77 ? 4.899 -14.601 -2.643 1.00 96.69 77 ALA A N 1
ATOM 583 C CA . ALA A 1 77 ? 6.190 -13.945 -2.827 1.00 96.69 77 ALA A CA 1
ATOM 584 C C . ALA A 1 77 ? 6.621 -13.866 -4.301 1.00 96.69 77 ALA A C 1
ATOM 586 O O . ALA A 1 77 ? 7.207 -12.867 -4.707 1.00 96.69 77 ALA A O 1
ATOM 587 N N . SER A 1 78 ? 6.293 -14.877 -5.114 1.00 97.75 78 SER A N 1
ATOM 588 C CA . SER A 1 78 ? 6.599 -14.872 -6.550 1.00 97.75 78 SER A CA 1
ATOM 589 C C . SER A 1 78 ? 5.870 -13.734 -7.272 1.00 97.75 78 SER A C 1
ATOM 591 O O . SER A 1 78 ? 6.489 -12.979 -8.019 1.00 97.75 78 SER A O 1
ATOM 593 N N . CYS A 1 79 ? 4.579 -13.546 -6.987 1.00 96.38 79 CYS A N 1
ATOM 594 C CA . CYS A 1 79 ? 3.785 -12.446 -7.526 1.00 96.38 79 CYS A CA 1
ATOM 595 C C . CYS A 1 79 ? 4.331 -11.086 -7.071 1.00 96.38 79 CYS A C 1
ATOM 597 O O . CYS A 1 79 ? 4.527 -10.200 -7.900 1.00 96.38 79 CYS A O 1
ATOM 599 N N . ARG A 1 80 ? 4.675 -10.946 -5.781 1.00 96.75 80 ARG A N 1
ATOM 600 C CA . ARG A 1 80 ? 5.320 -9.730 -5.258 1.00 96.75 80 ARG A CA 1
ATOM 601 C C . ARG A 1 80 ? 6.593 -9.391 -6.030 1.00 96.75 80 ARG A C 1
ATOM 603 O O . ARG A 1 80 ? 6.754 -8.251 -6.451 1.00 96.75 80 ARG A O 1
ATOM 610 N N . LYS A 1 81 ? 7.472 -10.380 -6.215 1.00 97.19 81 LYS A N 1
ATOM 611 C CA . LYS A 1 81 ? 8.739 -10.215 -6.931 1.00 97.19 81 LYS A CA 1
ATOM 612 C C . LYS A 1 81 ? 8.498 -9.751 -8.368 1.00 97.19 81 LYS A C 1
ATOM 614 O O . LYS A 1 81 ? 9.057 -8.739 -8.768 1.00 97.19 81 LYS A O 1
ATOM 619 N N . ARG A 1 82 ? 7.593 -10.418 -9.090 1.00 97.06 82 ARG A N 1
ATOM 620 C CA . ARG A 1 82 ? 7.230 -10.057 -10.469 1.00 97.06 82 ARG A CA 1
ATOM 621 C C . ARG A 1 82 ? 6.713 -8.621 -10.583 1.00 97.06 82 ARG A C 1
ATOM 623 O O . ARG A 1 82 ? 7.159 -7.894 -11.464 1.00 97.06 82 ARG A O 1
ATOM 630 N N . ILE A 1 83 ? 5.796 -8.211 -9.701 1.00 96.06 83 ILE A N 1
ATOM 631 C CA . ILE A 1 83 ? 5.257 -6.840 -9.684 1.00 96.06 83 ILE A CA 1
ATOM 632 C C . ILE A 1 83 ? 6.379 -5.830 -9.430 1.00 96.06 83 ILE A C 1
ATOM 634 O O . ILE A 1 83 ? 6.491 -4.847 -10.156 1.00 96.06 83 ILE A O 1
ATOM 638 N N . GLN A 1 84 ? 7.226 -6.089 -8.431 1.00 97.12 84 GLN A N 1
ATOM 639 C CA . GLN A 1 84 ? 8.326 -5.197 -8.083 1.00 97.12 84 GLN A CA 1
ATOM 640 C C . GLN A 1 84 ? 9.324 -5.038 -9.233 1.00 97.12 84 GLN A C 1
ATOM 642 O O . GLN A 1 84 ? 9.649 -3.914 -9.597 1.00 97.12 84 GLN A O 1
ATOM 647 N N . GLU A 1 85 ? 9.779 -6.143 -9.822 1.00 97.56 85 GLU A N 1
ATOM 648 C CA . GLU A 1 85 ? 10.738 -6.123 -10.933 1.00 97.56 85 GLU A CA 1
ATOM 649 C C . GLU A 1 85 ? 10.177 -5.384 -12.149 1.00 97.56 85 GLU A C 1
ATOM 651 O O . GLU A 1 85 ? 10.857 -4.531 -12.711 1.00 97.56 85 GLU A O 1
ATOM 656 N N . THR A 1 86 ? 8.918 -5.651 -12.508 1.00 97.00 86 THR A N 1
ATOM 657 C CA . THR A 1 86 ? 8.274 -5.023 -13.672 1.00 97.00 86 THR A CA 1
ATOM 658 C C . THR A 1 86 ? 8.149 -3.508 -13.495 1.00 97.00 86 THR A C 1
ATOM 660 O O . THR A 1 86 ? 8.470 -2.748 -14.404 1.00 97.00 86 THR A O 1
ATOM 663 N N . ILE A 1 87 ? 7.707 -3.056 -12.318 1.00 96.81 87 ILE A N 1
ATOM 664 C CA . ILE A 1 87 ? 7.497 -1.628 -12.044 1.00 96.81 87 ILE A CA 1
ATOM 665 C C . ILE A 1 87 ? 8.828 -0.884 -11.924 1.00 96.81 87 ILE A C 1
ATOM 667 O O . ILE A 1 87 ? 8.958 0.210 -12.465 1.00 96.81 87 ILE A O 1
ATOM 671 N N . LEU A 1 88 ? 9.824 -1.464 -11.245 1.00 97.31 88 LEU A N 1
ATOM 672 C CA . LEU A 1 88 ? 11.139 -0.833 -11.115 1.00 97.31 88 LEU A CA 1
ATOM 673 C C . LEU A 1 88 ? 11.868 -0.749 -12.460 1.00 97.31 88 LEU A C 1
ATOM 675 O O . LEU A 1 88 ? 12.522 0.256 -12.718 1.00 97.31 88 LEU A O 1
ATOM 679 N N . ALA A 1 89 ? 11.732 -1.760 -13.324 1.00 97.50 89 ALA A N 1
ATOM 680 C CA . ALA A 1 89 ? 12.277 -1.704 -14.678 1.00 97.50 89 ALA A CA 1
ATOM 681 C C . ALA A 1 89 ? 11.666 -0.540 -15.474 1.00 97.50 89 ALA A C 1
ATOM 683 O O . ALA A 1 89 ? 12.402 0.313 -15.961 1.00 97.50 89 ALA A O 1
ATOM 684 N N . ALA A 1 90 ? 10.332 -0.442 -15.509 1.00 95.75 90 ALA A N 1
ATOM 685 C CA . ALA A 1 90 ? 9.637 0.643 -16.203 1.00 95.75 90 ALA A CA 1
ATOM 686 C C . ALA A 1 90 ? 9.994 2.033 -15.642 1.00 95.75 90 ALA A C 1
ATOM 688 O O . ALA A 1 90 ? 10.154 2.987 -16.398 1.00 95.75 90 ALA A O 1
ATOM 689 N N . PHE A 1 91 ? 10.150 2.146 -14.321 1.00 95.75 91 PHE A N 1
ATOM 690 C CA . PHE A 1 91 ? 10.574 3.384 -13.671 1.00 95.75 91 PHE A CA 1
ATOM 691 C C . PHE A 1 91 ? 11.992 3.797 -14.059 1.00 95.75 91 PHE A C 1
ATOM 693 O O . PHE A 1 91 ? 12.207 4.959 -14.383 1.00 95.75 91 PHE A O 1
ATOM 700 N N . ASN A 1 92 ? 12.946 2.865 -14.060 1.00 95.69 92 ASN A N 1
ATOM 701 C CA . ASN A 1 92 ? 14.321 3.163 -14.459 1.00 95.69 92 ASN A CA 1
ATOM 702 C C . ASN A 1 92 ? 14.400 3.580 -15.933 1.00 95.69 92 ASN A C 1
ATOM 704 O O . ASN A 1 92 ? 15.071 4.554 -16.255 1.00 95.69 92 ASN A O 1
ATOM 708 N N . GLU A 1 93 ? 13.658 2.906 -16.816 1.00 94.56 93 GLU A N 1
ATOM 709 C CA . GLU A 1 93 ? 13.5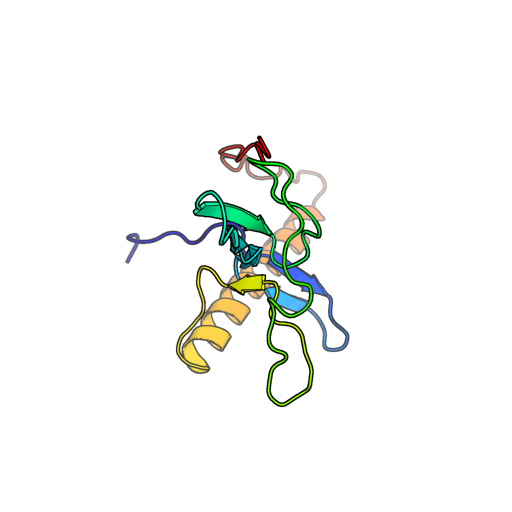67 3.312 -18.222 1.00 94.56 93 GLU A CA 1
ATOM 710 C C . GLU A 1 93 ? 12.986 4.727 -18.381 1.00 94.56 93 GLU A C 1
ATOM 712 O O . GLU A 1 93 ? 13.442 5.489 -19.234 1.00 94.56 93 GLU A O 1
ATOM 717 N N . GLU A 1 94 ? 11.987 5.099 -17.573 1.00 93.44 94 GLU A N 1
ATOM 718 C CA . GLU A 1 94 ? 11.437 6.460 -17.575 1.00 93.44 94 GLU A CA 1
ATOM 719 C C . GLU A 1 94 ? 12.421 7.483 -16.998 1.00 93.44 94 GLU A C 1
ATOM 721 O O . GLU A 1 94 ? 12.556 8.580 -17.535 1.00 93.44 94 GLU A O 1
ATOM 726 N N . LEU A 1 95 ? 13.158 7.127 -15.942 1.00 93.69 95 LEU A N 1
ATOM 727 C CA . LEU A 1 95 ? 14.217 7.976 -15.400 1.00 93.69 95 LEU A CA 1
ATOM 728 C C . LEU A 1 95 ? 15.289 8.268 -16.451 1.00 93.69 95 LEU A C 1
ATOM 730 O O . LEU A 1 95 ? 15.703 9.420 -16.582 1.00 93.69 95 LEU A O 1
ATOM 734 N N . ASP A 1 96 ? 15.707 7.267 -17.222 1.00 93.69 96 ASP A N 1
ATOM 735 C CA . ASP A 1 96 ? 16.682 7.448 -18.298 1.00 93.69 96 ASP A CA 1
ATOM 736 C C . ASP A 1 96 ? 16.118 8.339 -19.414 1.00 93.69 96 ASP A C 1
ATOM 738 O O . ASP A 1 96 ? 16.789 9.271 -19.865 1.00 93.69 96 ASP A O 1
ATOM 742 N N . ARG A 1 97 ? 14.854 8.132 -19.814 1.00 92.06 97 ARG A N 1
ATOM 743 C CA . ARG A 1 97 ? 14.172 9.013 -20.780 1.00 92.06 97 ARG A CA 1
ATOM 744 C C . ARG A 1 97 ? 14.076 10.454 -20.292 1.00 92.06 97 ARG A C 1
ATOM 746 O O . ARG A 1 97 ? 14.287 11.369 -21.088 1.00 92.06 97 ARG A O 1
ATOM 753 N N . SER A 1 98 ? 13.805 10.657 -19.003 1.00 93.56 98 SER A N 1
ATOM 754 C CA . SER A 1 98 ? 13.641 11.986 -18.406 1.00 93.56 98 SER A CA 1
ATOM 755 C C . SER A 1 98 ? 14.908 12.845 -18.434 1.00 93.56 98 SER A C 1
ATOM 757 O O . SER A 1 98 ? 14.825 14.064 -18.303 1.00 93.56 98 SER A O 1
ATOM 759 N N . GLN A 1 99 ? 16.076 12.228 -18.642 1.00 93.00 99 GLN A N 1
ATOM 760 C CA . GLN A 1 99 ? 17.355 12.930 -18.763 1.00 93.00 99 GLN A CA 1
ATOM 761 C C . GLN A 1 99 ? 17.575 13.539 -20.159 1.00 93.00 99 GLN A C 1
ATOM 763 O O . GLN A 1 99 ? 18.472 14.367 -20.327 1.00 93.00 99 GLN A O 1
ATOM 768 N N . HIS A 1 100 ? 16.792 13.148 -21.172 1.00 91.06 100 HIS A N 1
ATOM 769 C CA . HIS A 1 100 ? 16.949 13.662 -22.532 1.00 91.06 100 HIS A CA 1
ATOM 770 C C . HIS A 1 100 ? 16.393 15.098 -22.655 1.00 91.06 100 HIS A C 1
ATOM 77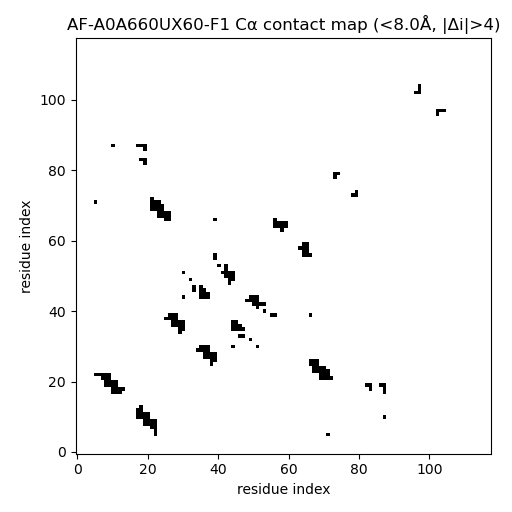2 O O . HIS A 1 100 ? 15.298 15.367 -22.163 1.00 91.06 100 HIS A O 1
ATOM 778 N N . PRO A 1 101 ? 17.076 16.028 -23.352 1.00 90.44 101 PRO A N 1
ATOM 779 C CA . PRO A 1 101 ? 16.639 17.426 -23.463 1.00 90.44 101 PRO A CA 1
ATOM 780 C C . PRO A 1 101 ? 15.259 17.607 -24.116 1.00 90.44 101 PRO A C 1
ATOM 782 O O . PRO A 1 101 ? 14.535 1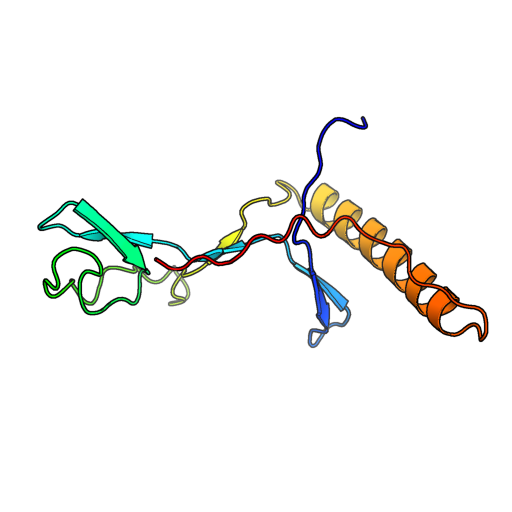8.534 -23.767 1.00 90.44 101 PRO A O 1
ATOM 785 N N . ASP A 1 102 ? 14.876 16.709 -25.026 1.00 90.75 102 ASP A N 1
ATOM 786 C CA . ASP A 1 102 ? 13.562 16.724 -25.694 1.00 90.75 102 ASP A CA 1
ATOM 787 C C . ASP A 1 102 ? 12.474 15.928 -24.952 1.00 90.75 102 ASP A C 1
ATOM 789 O O . ASP A 1 102 ? 11.413 15.645 -25.519 1.00 90.75 102 ASP A O 1
ATOM 793 N N . TYR A 1 103 ? 12.730 15.508 -23.710 1.00 91.00 103 TYR A N 1
ATOM 794 C CA . TYR A 1 103 ? 11.777 14.710 -22.950 1.00 91.00 103 TYR A CA 1
ATOM 795 C C . TYR A 1 103 ? 10.449 15.449 -22.749 1.00 91.00 103 TYR A C 1
ATOM 797 O O . TYR A 1 103 ? 10.402 16.600 -22.308 1.00 91.00 103 TYR A O 1
ATOM 805 N N . LYS A 1 104 ? 9.351 14.748 -23.038 1.00 86.75 104 LYS A N 1
ATOM 806 C CA . LYS A 1 104 ? 7.990 15.183 -22.730 1.00 86.75 104 LYS A CA 1
ATOM 807 C C . LYS A 1 104 ? 7.313 14.095 -21.900 1.00 86.75 104 LYS A C 1
ATOM 809 O O . LYS A 1 104 ? 7.188 12.979 -22.406 1.00 86.75 104 LYS A O 1
ATOM 814 N N . PRO A 1 105 ? 6.883 14.400 -20.664 1.00 84.44 105 PRO A N 1
ATOM 815 C CA . PRO A 1 105 ? 6.120 13.464 -19.854 1.00 84.44 105 PRO A CA 1
ATOM 816 C C . PRO A 1 105 ? 4.858 12.999 -20.579 1.00 84.44 105 PRO A C 1
ATOM 818 O O . PRO A 1 105 ? 4.222 13.777 -21.292 1.00 84.44 105 PRO A O 1
ATOM 821 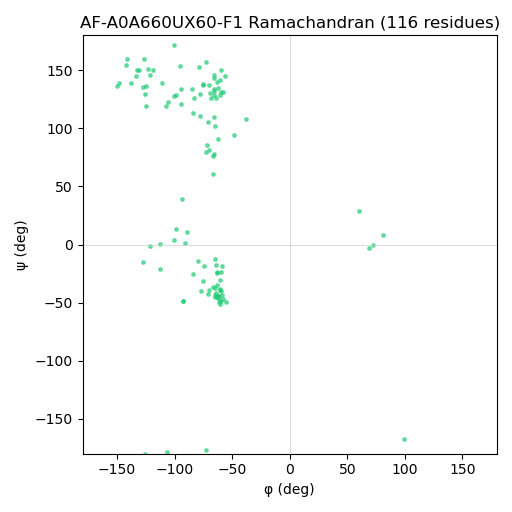N N . VAL A 1 106 ? 4.488 11.736 -20.373 1.00 83.56 106 VAL A N 1
ATOM 822 C CA . VAL A 1 106 ? 3.199 11.216 -20.833 1.00 83.56 106 VAL A CA 1
ATOM 823 C C . VAL A 1 106 ? 2.090 11.870 -20.008 1.00 83.56 106 VAL A C 1
ATOM 825 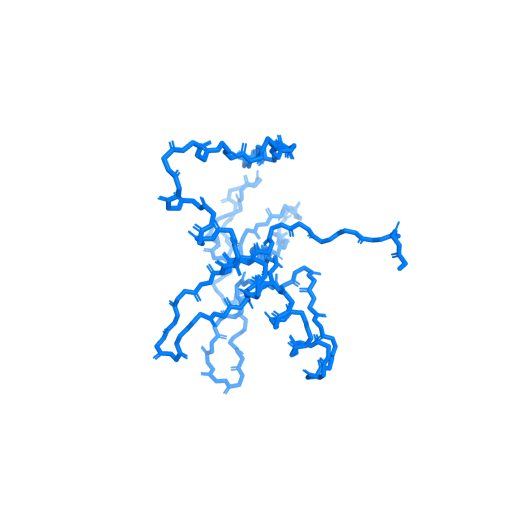O O . VAL A 1 106 ? 2.155 11.880 -18.779 1.00 83.56 106 VAL A O 1
ATOM 828 N N . GLU A 1 107 ? 1.072 12.404 -20.682 1.00 79.31 107 GLU A N 1
ATOM 829 C CA . GLU A 1 107 ? -0.171 12.837 -20.040 1.00 79.31 107 GLU A CA 1
ATOM 830 C C . GLU A 1 107 ? -0.863 11.587 -19.479 1.00 79.31 107 GLU A C 1
ATOM 832 O O . GLU A 1 107 ? -1.299 10.712 -20.229 1.00 79.31 107 GLU A O 1
ATOM 837 N N . LEU A 1 108 ? -0.894 11.463 -18.154 1.00 73.88 108 LEU A N 1
ATOM 838 C CA . LEU A 1 108 ? -1.636 10.413 -17.467 1.00 73.88 108 LEU A CA 1
ATOM 839 C C . LEU A 1 108 ? -3.000 10.983 -17.087 1.00 73.88 108 LEU A C 1
ATOM 841 O O . LEU A 1 108 ? -3.062 12.088 -16.548 1.00 73.88 108 LEU A O 1
ATOM 845 N N . ASP A 1 109 ? -4.071 10.230 -17.346 1.00 66.62 109 ASP A N 1
ATOM 846 C CA . ASP A 1 109 ? -5.417 10.567 -16.883 1.00 66.62 109 ASP A CA 1
ATOM 847 C C . ASP A 1 109 ? -5.430 10.581 -15.342 1.00 66.62 109 ASP A C 1
ATOM 849 O O . ASP A 1 109 ? -5.637 9.557 -14.682 1.00 66.62 109 ASP A O 1
ATOM 853 N N . ASP A 1 110 ? -5.157 11.745 -14.749 1.00 61.72 110 ASP A N 1
ATOM 854 C CA . ASP A 1 110 ? -5.412 12.006 -13.338 1.00 61.72 110 ASP A CA 1
ATOM 855 C C . ASP A 1 110 ? -6.928 12.132 -13.182 1.00 61.72 110 ASP A C 1
ATOM 857 O O . ASP A 1 110 ? -7.510 13.215 -13.260 1.00 61.72 110 ASP A O 1
ATOM 861 N N . ASP A 1 111 ? -7.600 10.992 -13.010 1.00 56.56 111 ASP A N 1
ATOM 862 C CA . ASP A 1 111 ? -8.954 10.958 -12.464 1.00 56.56 111 ASP A CA 1
ATOM 863 C C . ASP A 1 111 ? -8.856 11.443 -11.015 1.00 56.56 111 ASP A C 1
ATOM 865 O O . ASP A 1 111 ? -8.814 10.634 -10.084 1.00 56.56 111 ASP A O 1
ATOM 869 N N . GLY A 1 112 ? -8.739 12.763 -10.847 1.00 51.94 112 GLY A N 1
ATOM 870 C CA . GLY A 1 112 ? -8.532 13.453 -9.589 1.00 51.94 112 GLY A CA 1
ATOM 871 C C . GLY A 1 112 ? -9.509 12.954 -8.539 1.00 51.94 112 GLY A C 1
ATOM 872 O O . GLY A 1 112 ? -10.633 13.447 -8.403 1.00 51.94 112 GLY A O 1
ATOM 873 N N . ALA A 1 113 ? -9.059 11.986 -7.744 1.00 47.56 113 ALA A N 1
ATOM 874 C CA . ALA A 1 113 ? -9.692 11.619 -6.502 1.00 47.56 113 ALA A CA 1
ATOM 875 C C . ALA A 1 113 ? -9.386 12.757 -5.533 1.00 47.56 113 ALA A C 1
ATOM 877 O O . ALA A 1 113 ? -8.480 12.692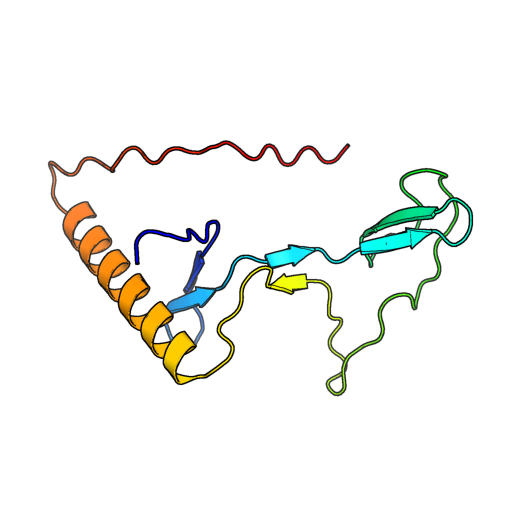 -4.703 1.00 47.56 113 ALA A O 1
ATOM 878 N N . SER A 1 114 ? -10.158 13.834 -5.678 1.00 42.31 114 SER A N 1
ATOM 879 C CA . SER A 1 114 ? -10.452 14.748 -4.593 1.00 42.31 114 SER A CA 1
ATOM 880 C C . SER A 1 114 ? -10.630 13.911 -3.326 1.00 42.31 114 SER A C 1
ATOM 882 O O . SER A 1 114 ? -11.596 13.166 -3.157 1.00 42.31 114 SER A O 1
ATOM 884 N N . HIS A 1 115 ? -9.649 14.000 -2.430 1.00 48.91 115 HIS A N 1
ATOM 885 C CA . HIS A 1 115 ? -9.833 13.642 -1.038 1.00 48.91 115 HIS A CA 1
ATOM 886 C C . HIS A 1 115 ? -10.818 14.667 -0.464 1.00 48.91 115 HIS A C 1
ATOM 888 O O . HIS A 1 115 ? -10.446 15.624 0.207 1.00 48.91 115 HIS A O 1
ATOM 894 N N . GLY A 1 116 ? -12.096 14.489 -0.798 1.00 37.72 116 GLY A N 1
ATOM 895 C CA . GLY A 1 116 ? -13.209 15.040 -0.056 1.00 37.72 116 GLY A CA 1
ATOM 896 C C . GLY A 1 116 ? -13.286 14.294 1.266 1.00 37.72 116 GLY A C 1
ATOM 897 O O . GLY A 1 116 ? -14.050 13.343 1.406 1.00 37.72 116 GLY A O 1
ATOM 898 N N . ASP A 1 117 ? -12.455 14.701 2.222 1.00 38.72 117 ASP A N 1
ATOM 899 C CA . ASP A 1 117 ? -12.847 14.632 3.623 1.00 38.72 117 ASP A CA 1
ATOM 900 C C . ASP A 1 117 ? -14.026 15.616 3.781 1.00 38.72 117 ASP A C 1
ATOM 902 O O . ASP A 1 117 ? -13.845 16.836 3.777 1.00 38.72 117 ASP A O 1
ATOM 906 N N . HIS A 1 118 ? -15.243 15.073 3.832 1.00 35.44 118 HIS A N 1
ATOM 907 C CA . HIS A 1 118 ? -16.428 15.724 4.391 1.00 35.44 118 HIS A CA 1
ATOM 908 C C . HIS A 1 118 ? -16.979 14.823 5.496 1.00 35.44 118 HIS A C 1
ATOM 910 O O . HIS A 1 118 ? -17.146 13.607 5.234 1.00 35.44 118 HIS A O 1
#